Protein AF-A0A0R3QX98-F1 (afdb_monomer)

Radius of gyration: 17.52 Å; Cα contacts (8 Å, |Δi|>4): 281; chains: 1; bounding box: 49×31×42 Å

Mean predicted aligned error: 11.49 Å

Structure (mmCIF, N/CA/C/O backbone):
data_AF-A0A0R3QX98-F1
#
_entry.id   AF-A0A0R3QX98-F1
#
loop_
_atom_site.group_PDB
_atom_site.id
_atom_site.type_symbol
_atom_site.label_atom_id
_atom_site.label_alt_id
_atom_site.label_comp_id
_atom_site.label_asym_id
_atom_site.label_entity_id
_atom_site.label_seq_id
_atom_site.pdbx_PDB_ins_code
_atom_site.Cartn_x
_atom_site.Cartn_y
_atom_site.Cartn_z
_atom_site.occupancy
_atom_site.B_iso_or_equiv
_atom_site.auth_seq_id
_atom_site.auth_comp_id
_atom_site.auth_asym_id
_atom_site.auth_atom_id
_atom_site.pdbx_PDB_model_num
ATOM 1 N N . ALA A 1 1 ? -18.382 17.908 2.976 1.00 27.36 1 ALA A N 1
ATOM 2 C CA . ALA A 1 1 ? -17.947 16.499 3.046 1.00 27.36 1 ALA A CA 1
ATOM 3 C C . ALA A 1 1 ? -16.888 16.284 1.969 1.00 27.36 1 ALA A C 1
ATOM 5 O O . ALA A 1 1 ? -17.082 16.784 0.872 1.00 27.36 1 ALA A O 1
ATOM 6 N N . ARG A 1 2 ? -15.720 15.718 2.284 1.00 30.72 2 ARG A N 1
ATOM 7 C CA . ARG A 1 2 ? -14.605 15.543 1.328 1.00 30.72 2 ARG A CA 1
ATOM 8 C C . ARG A 1 2 ? -14.043 14.128 1.455 1.00 30.72 2 ARG A C 1
ATOM 10 O O . ARG A 1 2 ? -12.938 13.877 1.917 1.00 30.72 2 ARG A O 1
ATOM 17 N N . SER A 1 3 ? -14.945 13.249 1.068 1.00 31.25 3 SER A N 1
ATOM 18 C CA . SER A 1 3 ? -14.787 12.006 0.341 1.00 31.25 3 SER A CA 1
ATOM 19 C C . SER A 1 3 ? -13.448 11.827 -0.388 1.00 31.25 3 SER A C 1
ATOM 21 O O . SER A 1 3 ? -13.255 12.386 -1.463 1.00 31.25 3 SER A O 1
ATOM 23 N N . GLY A 1 4 ? -12.543 11.012 0.161 1.00 38.19 4 GLY A N 1
ATOM 24 C CA . GLY A 1 4 ? -11.394 10.455 -0.565 1.00 38.19 4 GLY A CA 1
ATOM 25 C C . GLY A 1 4 ? -11.403 8.938 -0.653 1.00 38.19 4 GLY A C 1
ATOM 26 O O . GLY A 1 4 ? -12.077 8.255 0.118 1.00 38.19 4 GLY A O 1
ATOM 27 N N . CYS A 1 5 ? -10.798 8.493 -1.739 1.00 49.31 5 CYS A N 1
ATOM 28 C CA . CYS A 1 5 ? -11.093 7.246 -2.409 1.00 49.31 5 CYS A CA 1
ATOM 29 C C . CYS A 1 5 ? -9.942 6.283 -2.199 1.00 49.31 5 CYS A C 1
ATOM 31 O O . CYS A 1 5 ? -8.783 6.710 -2.166 1.00 49.31 5 CYS A O 1
ATOM 33 N N . ASP A 1 6 ? -10.241 4.991 -2.175 1.00 49.72 6 ASP A N 1
ATOM 34 C CA . ASP A 1 6 ? -9.221 4.032 -2.571 1.00 49.72 6 ASP A CA 1
ATOM 35 C C . ASP A 1 6 ? -8.815 4.248 -4.035 1.00 49.72 6 ASP A C 1
ATOM 37 O O . ASP A 1 6 ? -9.424 5.012 -4.793 1.00 49.72 6 ASP A O 1
ATOM 41 N N . GLN A 1 7 ? -7.752 3.564 -4.438 1.00 46.12 7 GLN A N 1
ATOM 42 C CA . GLN A 1 7 ? -7.199 3.706 -5.773 1.00 46.12 7 GLN A CA 1
ATOM 43 C C . GLN A 1 7 ? -8.170 3.413 -6.920 1.00 46.12 7 GLN A C 1
ATOM 45 O O . GLN A 1 7 ? -7.931 3.892 -8.018 1.00 46.12 7 GLN A O 1
ATOM 50 N N . TYR A 1 8 ? -9.265 2.692 -6.691 1.00 44.72 8 TYR A N 1
ATOM 51 C CA . TYR A 1 8 ? -10.267 2.369 -7.709 1.00 44.72 8 TYR A CA 1
ATOM 52 C C . TYR A 1 8 ? -11.486 3.285 -7.659 1.00 44.72 8 TYR A C 1
ATOM 54 O O . TYR A 1 8 ? -12.532 2.954 -8.209 1.00 44.72 8 TYR A O 1
ATOM 62 N N . GLY A 1 9 ? -11.379 4.432 -6.985 1.00 43.59 9 GLY A N 1
ATOM 63 C CA . GLY A 1 9 ? -12.437 5.433 -6.998 1.00 43.59 9 GLY A CA 1
ATOM 64 C C . GLY A 1 9 ? -13.710 5.003 -6.271 1.00 43.59 9 GLY A C 1
ATOM 65 O O . GLY A 1 9 ? -14.725 5.670 -6.429 1.00 43.59 9 GLY A O 1
ATOM 66 N N . SER A 1 10 ? -13.707 3.933 -5.462 1.00 44.19 10 SER A N 1
ATOM 67 C CA . SER A 1 10 ? -14.916 3.581 -4.697 1.00 44.19 10 SER A CA 1
ATOM 68 C C . SER A 1 10 ? -15.394 4.781 -3.871 1.00 44.19 10 SER A C 1
ATOM 70 O O . SER A 1 10 ? -14.544 5.542 -3.401 1.00 44.19 10 SER A O 1
ATOM 72 N N . PRO A 1 11 ? -16.725 4.988 -3.734 1.00 39.88 11 PRO A N 1
ATOM 73 C CA . PRO A 1 11 ? -17.305 6.198 -3.175 1.00 39.88 11 PRO A CA 1
ATOM 74 C C . PRO A 1 11 ? -16.624 6.569 -1.871 1.00 39.88 11 PRO A C 1
ATOM 76 O O . PRO A 1 11 ? -16.550 5.834 -0.892 1.00 39.88 11 PRO A O 1
ATOM 79 N N . CYS A 1 12 ? -16.059 7.747 -1.946 1.00 40.97 12 CYS A N 1
ATOM 80 C CA . CYS A 1 12 ? -14.988 8.187 -1.109 1.00 40.97 12 CYS A CA 1
ATOM 81 C C . CYS A 1 12 ? -15.620 8.742 0.177 1.00 40.97 12 CYS A C 1
ATOM 83 O O . CYS A 1 12 ? -16.599 9.482 0.093 1.00 40.97 12 CYS A O 1
ATOM 85 N N . LYS A 1 13 ? -15.101 8.436 1.370 1.00 43.16 13 LYS A N 1
ATOM 86 C CA . LYS A 1 13 ? -15.481 9.163 2.603 1.00 43.16 13 LYS A CA 1
ATOM 87 C C . LYS A 1 13 ? -14.344 10.081 3.099 1.00 43.16 13 LYS A C 1
ATOM 89 O O . LYS A 1 13 ? -14.653 11.211 3.472 1.00 43.16 13 LYS A O 1
ATOM 94 N N . PHE A 1 14 ? -13.053 9.728 2.914 1.00 46.88 14 PHE A N 1
ATOM 95 C CA . PHE A 1 14 ? -11.885 10.539 3.359 1.00 46.88 14 PHE A CA 1
ATOM 96 C C . PHE A 1 14 ? -10.596 10.333 2.521 1.00 46.88 14 PHE A C 1
ATOM 98 O O . PHE A 1 14 ? -10.284 9.206 2.157 1.00 46.88 14 PHE A O 1
ATOM 105 N N . ALA A 1 15 ? -9.833 11.398 2.194 1.00 39.53 15 ALA A N 1
ATOM 106 C CA . ALA A 1 15 ? -8.633 11.327 1.324 1.00 39.53 15 ALA A CA 1
ATOM 107 C C . ALA A 1 15 ? -7.319 11.507 2.088 1.00 39.53 15 ALA A C 1
ATOM 109 O O . ALA A 1 15 ? -7.064 12.580 2.641 1.00 39.53 15 ALA A O 1
ATOM 110 N N . PHE A 1 16 ? -6.429 10.515 2.024 1.00 44.53 16 PHE A N 1
ATOM 111 C CA . PHE A 1 16 ? -5.059 10.639 2.522 1.00 44.53 16 PHE A CA 1
ATOM 112 C C . PHE A 1 16 ? -4.081 10.807 1.357 1.00 44.53 16 PHE A C 1
ATOM 114 O O . PHE A 1 16 ? -3.957 9.950 0.490 1.00 44.53 16 PHE A O 1
ATOM 121 N N . SER A 1 17 ? -3.364 11.933 1.327 1.00 38.50 17 SER A N 1
ATOM 122 C CA . SER A 1 17 ? -2.292 12.158 0.353 1.00 38.50 17 SER A CA 1
ATOM 123 C C . SER A 1 17 ? -1.135 11.182 0.592 1.00 38.50 17 SER A C 1
ATOM 125 O O . SER A 1 17 ? -0.474 11.264 1.631 1.00 38.50 17 SER A O 1
ATOM 127 N N . THR A 1 18 ? -0.831 10.335 -0.395 1.00 43.03 18 THR A N 1
ATOM 128 C CA . THR A 1 18 ? 0.325 9.417 -0.384 1.00 43.03 18 THR A CA 1
ATOM 129 C C . THR A 1 18 ? 1.668 10.156 -0.330 1.00 43.03 18 THR A C 1
ATOM 131 O O . THR A 1 18 ? 2.619 9.662 0.267 1.00 43.03 18 THR A O 1
ATOM 134 N N . ALA A 1 19 ? 1.746 11.380 -0.867 1.00 38.16 19 ALA A N 1
ATOM 135 C CA . ALA A 1 19 ? 2.981 12.168 -0.902 1.00 38.16 19 ALA A CA 1
ATOM 136 C C . ALA A 1 19 ? 3.204 13.082 0.320 1.00 38.16 19 ALA A C 1
ATOM 138 O O . ALA A 1 19 ? 4.341 13.470 0.582 1.00 38.16 19 ALA A O 1
ATOM 139 N N . ARG A 1 20 ? 2.152 13.492 1.049 1.00 38.62 20 ARG A N 1
ATOM 140 C CA . ARG A 1 20 ? 2.288 14.505 2.121 1.00 38.62 20 ARG A CA 1
ATOM 141 C C . ARG A 1 20 ? 1.545 14.224 3.425 1.00 38.62 20 ARG A C 1
ATOM 143 O O . ARG A 1 20 ? 1.673 15.049 4.325 1.00 38.62 20 ARG A O 1
ATOM 150 N N . ARG A 1 21 ? 0.768 13.136 3.552 1.00 50.06 21 ARG A N 1
ATOM 151 C CA . ARG A 1 21 ? -0.043 12.825 4.756 1.00 50.06 21 ARG A CA 1
ATOM 152 C C . ARG A 1 21 ? -0.756 14.065 5.348 1.00 50.06 21 ARG A C 1
ATOM 154 O O . ARG A 1 21 ? -0.874 14.211 6.561 1.00 50.06 21 ARG A O 1
ATOM 161 N N . LYS A 1 22 ? -1.203 14.991 4.489 1.00 33.22 22 LYS A N 1
ATOM 162 C CA . LYS A 1 22 ? -2.019 16.160 4.848 1.00 33.22 22 LYS A CA 1
ATOM 163 C C . LYS A 1 22 ? -3.404 15.997 4.219 1.00 33.22 22 LYS A C 1
ATOM 165 O O . LYS A 1 22 ? -3.464 15.518 3.082 1.00 33.22 22 LYS A O 1
ATOM 170 N N . PRO A 1 23 ? -4.485 16.395 4.916 1.00 34.75 23 PRO A N 1
ATOM 171 C CA . PRO A 1 23 ? -5.832 16.344 4.364 1.00 34.75 23 PRO A CA 1
ATOM 172 C C . PRO A 1 23 ? -5.907 17.294 3.168 1.00 34.75 23 PRO A C 1
ATOM 174 O O . PRO A 1 23 ? -5.776 18.511 3.303 1.00 34.75 23 PRO A O 1
ATOM 177 N N . LEU A 1 24 ? -6.060 16.714 1.982 1.00 37.62 24 LEU A N 1
ATOM 178 C CA . LEU A 1 24 ? -6.366 17.431 0.754 1.00 37.62 24 LEU A CA 1
ATOM 179 C C . LEU A 1 24 ? -7.791 17.083 0.357 1.00 37.62 24 LEU A C 1
ATOM 181 O O . LEU A 1 24 ? -8.336 16.033 0.672 1.00 37.62 24 LEU A O 1
ATOM 185 N N . PHE A 1 25 ? -8.429 18.048 -0.261 1.00 37.31 25 PHE A N 1
ATOM 186 C CA . PHE A 1 25 ? -9.801 18.350 0.049 1.00 37.31 25 PHE A CA 1
ATOM 187 C C . PHE A 1 25 ? -10.420 18.686 -1.323 1.00 37.31 25 PHE A C 1
ATOM 189 O O . PHE A 1 25 ? -10.257 19.807 -1.800 1.00 37.31 25 PHE A O 1
ATOM 196 N N . ALA A 1 26 ? -11.066 17.726 -2.001 1.00 31.38 26 ALA A N 1
ATOM 197 C CA . ALA A 1 26 ? -11.521 17.868 -3.399 1.00 31.38 26 ALA A CA 1
ATOM 198 C C . ALA A 1 26 ? -12.955 17.316 -3.626 1.00 31.38 26 ALA A C 1
ATOM 200 O O . ALA A 1 26 ? -13.422 16.539 -2.795 1.00 31.38 26 ALA A O 1
ATOM 201 N N . PRO A 1 27 ? -13.692 17.802 -4.651 1.00 33.47 27 PRO A N 1
ATOM 202 C CA . PRO A 1 27 ? -15.160 17.799 -4.696 1.00 33.47 27 PRO A CA 1
ATOM 203 C C . PRO A 1 27 ? -15.787 16.518 -5.279 1.00 33.47 27 PRO A C 1
ATOM 205 O O . PRO A 1 27 ? -15.128 15.740 -5.959 1.00 33.47 27 PRO A O 1
ATOM 208 N N . PHE A 1 28 ? -17.086 16.337 -5.010 1.00 38.84 28 PHE A N 1
ATOM 209 C CA . PHE A 1 28 ? -17.927 15.225 -5.467 1.00 38.84 28 PHE A CA 1
ATOM 210 C C . PHE A 1 28 ? -18.319 15.344 -6.949 1.00 38.84 28 PHE A C 1
ATOM 212 O O . PHE A 1 28 ? -18.872 16.367 -7.350 1.00 38.84 28 PHE A O 1
ATOM 219 N N . GLY A 1 29 ? -18.127 14.268 -7.722 1.00 42.56 29 GLY A N 1
ATOM 220 C CA . GLY A 1 29 ? -18.734 14.087 -9.048 1.00 42.56 29 GLY A CA 1
ATOM 221 C C . GLY A 1 29 ? -17.901 13.228 -10.009 1.00 42.56 29 GLY A C 1
ATOM 222 O O . GLY A 1 29 ? -16.751 13.553 -10.268 1.00 42.56 29 GLY A O 1
ATOM 223 N N . ASN A 1 30 ? -18.536 12.181 -10.553 1.00 40.38 30 ASN A N 1
ATOM 224 C CA . ASN A 1 30 ? -18.052 11.163 -11.503 1.00 40.38 30 ASN A CA 1
ATOM 225 C C . ASN A 1 30 ? -16.880 10.275 -11.055 1.00 40.38 30 ASN A C 1
ATOM 227 O O . ASN A 1 30 ? -15.707 10.623 -11.151 1.00 40.38 30 ASN A O 1
ATOM 231 N N . ILE A 1 31 ? -17.249 9.064 -10.638 1.00 46.25 31 ILE A N 1
ATOM 232 C CA . ILE A 1 31 ? -16.352 7.955 -10.341 1.00 46.25 31 ILE A CA 1
ATOM 233 C C . ILE A 1 31 ? -15.930 7.322 -11.669 1.00 46.25 31 ILE A C 1
ATOM 235 O O . ILE A 1 31 ? -16.760 6.759 -12.380 1.00 46.25 31 ILE A O 1
ATOM 239 N N . THR A 1 32 ? -14.659 7.438 -12.031 1.00 39.44 32 THR A N 1
ATOM 240 C CA . THR A 1 32 ? -14.086 6.707 -13.163 1.00 39.44 32 THR A CA 1
ATOM 241 C C . THR A 1 32 ? -13.825 5.256 -12.748 1.00 39.44 32 THR A C 1
ATOM 243 O O . THR A 1 32 ? -13.185 5.027 -11.727 1.00 39.44 32 THR A O 1
ATOM 246 N N . GLU A 1 33 ? -14.251 4.273 -13.554 1.00 45.53 33 GLU A N 1
ATOM 247 C CA . GLU A 1 33 ? -13.912 2.839 -13.377 1.00 45.53 33 GLU A CA 1
ATOM 248 C C . GLU A 1 33 ? -12.394 2.560 -13.449 1.00 45.53 33 GLU A C 1
ATOM 250 O O . GLU A 1 33 ? -11.932 1.463 -13.142 1.00 45.53 33 GLU A O 1
ATOM 255 N N . GLN A 1 34 ? -11.604 3.559 -13.852 1.00 41.56 34 GLN A N 1
ATOM 256 C CA . GLN A 1 34 ? -10.149 3.506 -13.928 1.00 41.56 34 GLN A CA 1
ATOM 257 C C . GLN A 1 34 ? -9.516 4.438 -12.877 1.00 41.56 34 GLN A C 1
ATOM 259 O O . GLN A 1 34 ? -9.968 5.581 -12.731 1.00 41.56 34 GLN A O 1
ATOM 264 N N . PRO A 1 35 ? -8.456 3.999 -12.165 1.00 45.34 35 PRO A N 1
ATOM 265 C CA . PRO A 1 35 ? -7.712 4.846 -11.235 1.00 45.34 35 PRO A CA 1
ATOM 266 C C . PRO A 1 35 ? -7.163 6.091 -11.934 1.00 45.34 35 PRO A C 1
ATOM 268 O O . PRO A 1 35 ? -6.470 5.985 -12.945 1.00 45.34 35 PRO A O 1
ATOM 271 N N . LEU A 1 36 ? -7.390 7.270 -11.348 1.00 44.00 36 LEU A N 1
ATOM 272 C CA . LEU A 1 36 ? -6.954 8.576 -11.874 1.00 44.00 36 LEU A CA 1
ATOM 273 C C . LEU A 1 36 ? -5.422 8.756 -11.977 1.00 44.00 36 LEU A C 1
ATOM 275 O O . LEU A 1 36 ? -4.956 9.817 -12.385 1.00 44.00 36 LEU A O 1
ATOM 279 N N . TRP A 1 37 ? -4.628 7.749 -11.604 1.00 45.91 37 TRP A N 1
ATOM 280 C CA . TRP A 1 37 ? -3.165 7.798 -11.587 1.00 45.91 37 TRP A CA 1
ATOM 281 C C . TRP A 1 37 ? -2.471 6.710 -12.415 1.00 45.91 37 TRP A C 1
ATOM 283 O O . TRP A 1 37 ? -1.246 6.607 -12.349 1.00 45.91 37 TRP A O 1
ATOM 293 N N . TYR A 1 38 ? -3.186 5.964 -13.267 1.00 39.22 38 TYR A N 1
ATOM 294 C CA . TYR A 1 38 ? -2.520 5.222 -14.344 1.00 39.22 38 TYR A CA 1
ATOM 295 C C . TYR A 1 38 ? -2.010 6.207 -15.405 1.00 39.22 38 TYR A C 1
ATOM 297 O O . TYR A 1 38 ? -2.564 6.350 -16.492 1.00 39.22 38 TYR A O 1
ATOM 305 N N . ALA A 1 39 ? -0.888 6.866 -15.119 1.00 38.72 39 ALA A N 1
ATOM 306 C CA . ALA A 1 39 ? 0.053 7.104 -16.192 1.00 38.72 39 ALA A CA 1
ATOM 307 C C . ALA A 1 39 ? 0.496 5.706 -16.634 1.00 38.72 39 ALA A C 1
ATOM 309 O O . ALA A 1 39 ? 1.263 5.047 -15.935 1.00 38.72 39 ALA A O 1
ATOM 310 N N . VAL A 1 40 ? -0.052 5.222 -17.751 1.00 44.28 40 VAL A N 1
ATOM 311 C CA . VAL A 1 40 ? 0.456 4.046 -18.464 1.00 44.28 40 VAL A CA 1
ATOM 312 C C . VAL A 1 40 ? 1.832 4.437 -19.003 1.00 44.28 40 VAL A C 1
ATOM 314 O O . VAL A 1 40 ? 2.015 4.745 -20.176 1.00 44.28 40 VAL A O 1
ATOM 317 N N . VAL A 1 41 ? 2.803 4.545 -18.100 1.00 49.25 41 VAL A N 1
ATOM 318 C CA . VAL A 1 41 ? 4.206 4.662 -18.447 1.00 49.25 41 VAL A CA 1
ATOM 319 C C . VAL A 1 41 ? 4.579 3.273 -18.929 1.00 49.25 41 VAL A C 1
ATOM 321 O O . VAL A 1 41 ? 4.451 2.296 -18.193 1.00 49.25 41 VAL A O 1
ATOM 324 N N . THR A 1 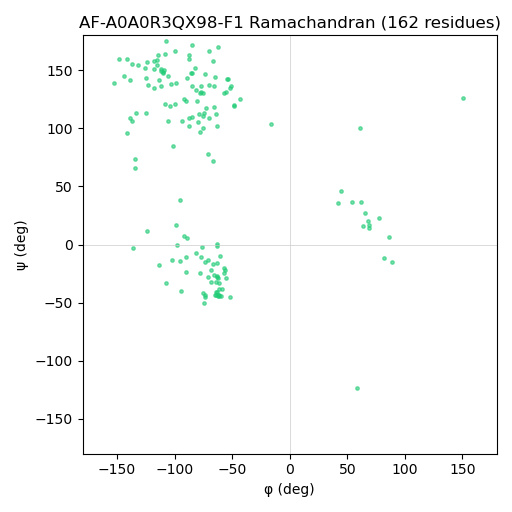42 ? 4.972 3.174 -20.195 1.00 56.75 42 THR A N 1
ATOM 325 C CA . THR A 1 42 ? 5.574 1.965 -20.760 1.00 56.75 42 THR A CA 1
ATOM 326 C C . THR A 1 42 ? 6.591 1.410 -19.769 1.00 56.75 42 THR A C 1
ATOM 328 O O . THR A 1 42 ? 7.462 2.166 -19.331 1.00 56.75 42 THR A O 1
ATOM 331 N N . SER A 1 43 ? 6.447 0.132 -19.394 1.00 65.25 43 SER A N 1
ATOM 332 C CA . SER A 1 43 ? 7.306 -0.508 -18.393 1.00 65.25 43 SER A CA 1
ATOM 333 C C . SER A 1 43 ? 8.770 -0.225 -18.725 1.00 65.25 43 SER A C 1
ATOM 335 O O . SER A 1 43 ? 9.235 -0.499 -19.833 1.00 65.25 43 SER A O 1
ATOM 337 N N . ARG A 1 44 ? 9.472 0.428 -17.796 1.00 81.19 44 ARG A N 1
ATOM 338 C CA . ARG A 1 44 ? 10.895 0.719 -17.957 1.00 81.19 44 ARG A CA 1
ATOM 339 C C . ARG A 1 44 ? 11.644 -0.570 -17.665 1.00 81.19 44 ARG A C 1
ATOM 341 O O . ARG A 1 44 ? 11.341 -1.245 -16.689 1.00 81.19 44 ARG A O 1
ATOM 348 N N . HIS A 1 45 ? 12.632 -0.904 -18.479 1.00 87.56 45 HIS A N 1
ATOM 349 C CA . HIS A 1 45 ? 13.488 -2.050 -18.205 1.00 87.56 45 HIS A CA 1
ATOM 350 C C . HIS A 1 45 ? 14.682 -1.632 -17.354 1.00 87.56 45 HIS A C 1
ATOM 352 O O . HIS A 1 45 ? 15.237 -0.547 -17.536 1.00 87.56 45 HIS A O 1
ATOM 358 N N . CYS A 1 46 ? 15.078 -2.512 -16.443 1.00 85.75 46 CYS A N 1
ATOM 359 C CA . CYS A 1 46 ? 16.257 -2.350 -15.607 1.00 85.75 46 CYS A CA 1
ATOM 360 C C . CYS A 1 46 ? 17.292 -3.426 -15.913 1.00 85.75 46 CYS A C 1
ATOM 362 O O . CYS A 1 46 ? 16.982 -4.528 -16.373 1.00 85.75 46 CYS A O 1
ATOM 364 N N . LEU A 1 47 ? 18.552 -3.109 -15.635 1.00 82.06 47 LEU A N 1
ATOM 365 C CA . LEU A 1 47 ? 19.653 -4.046 -15.811 1.00 82.06 47 LEU A CA 1
ATOM 366 C C . LEU A 1 47 ? 19.666 -5.038 -14.640 1.00 82.06 47 LEU A C 1
ATOM 368 O O . LEU A 1 47 ? 20.213 -4.753 -13.585 1.00 82.06 47 LEU A O 1
ATOM 372 N N . TRP A 1 48 ? 19.070 -6.214 -14.838 1.00 71.00 48 TRP A N 1
ATOM 373 C CA . TRP A 1 48 ? 18.997 -7.287 -13.830 1.00 71.00 48 TRP A CA 1
ATOM 374 C C . TRP A 1 48 ? 20.270 -8.149 -13.735 1.00 71.00 48 TRP A C 1
ATOM 376 O O . TRP A 1 48 ? 20.381 -9.032 -12.886 1.00 71.00 48 TRP A O 1
ATOM 386 N N . ASN A 1 49 ? 21.234 -7.953 -14.638 1.00 65.12 49 ASN A N 1
ATOM 387 C CA . ASN A 1 49 ? 22.322 -8.907 -14.816 1.00 65.12 49 ASN A CA 1
ATOM 388 C C . ASN A 1 49 ? 23.362 -8.804 -13.682 1.00 65.12 49 ASN A C 1
ATOM 390 O O . ASN A 1 49 ? 24.250 -7.953 -13.708 1.00 65.12 49 ASN A O 1
ATOM 394 N N . ALA A 1 50 ? 23.269 -9.717 -12.710 1.00 57.53 50 ALA A N 1
ATOM 395 C CA . ALA A 1 50 ? 24.132 -9.819 -11.526 1.00 57.53 50 ALA A CA 1
ATOM 396 C C . ALA A 1 50 ? 25.618 -10.118 -11.832 1.00 57.53 50 ALA A C 1
ATOM 398 O O . ALA A 1 50 ? 26.440 -10.211 -10.924 1.00 57.53 50 ALA A O 1
ATOM 399 N N . SER A 1 51 ? 25.976 -10.288 -13.108 1.00 64.19 51 SER A N 1
ATOM 400 C CA . SER A 1 51 ? 27.350 -10.512 -13.571 1.00 64.19 51 SER A CA 1
ATOM 401 C C . SER A 1 51 ? 28.226 -9.254 -13.519 1.00 64.19 51 SER A C 1
ATOM 403 O O . SER A 1 51 ? 29.447 -9.361 -13.615 1.00 64.19 51 SER A O 1
ATOM 405 N N . ILE A 1 52 ? 27.628 -8.066 -13.376 1.00 64.31 52 ILE A N 1
ATOM 406 C CA . ILE A 1 52 ? 28.360 -6.814 -13.167 1.00 64.31 52 ILE A CA 1
ATOM 407 C C . ILE A 1 52 ? 28.577 -6.657 -11.658 1.00 64.31 52 ILE A C 1
ATOM 409 O O . ILE A 1 52 ? 27.658 -6.302 -10.921 1.00 64.31 52 ILE A O 1
ATOM 413 N N . ALA A 1 53 ? 29.790 -6.952 -11.186 1.00 63.16 53 ALA A N 1
ATOM 414 C CA . ALA A 1 53 ? 30.137 -6.793 -9.776 1.00 63.16 53 ALA A CA 1
ATOM 415 C C . ALA A 1 53 ? 29.860 -5.349 -9.307 1.00 63.16 53 ALA A C 1
ATOM 417 O O . ALA A 1 53 ? 30.290 -4.394 -9.952 1.00 63.16 53 ALA A O 1
ATOM 418 N N . ASN A 1 54 ? 29.169 -5.207 -8.169 1.00 70.31 54 ASN A N 1
ATOM 419 C CA . ASN A 1 54 ? 28.807 -3.939 -7.512 1.00 70.31 54 ASN A CA 1
ATOM 420 C C . ASN A 1 54 ? 27.792 -3.039 -8.243 1.00 70.31 54 ASN A C 1
ATOM 422 O O . ASN A 1 54 ? 27.721 -1.846 -7.947 1.00 70.31 54 ASN A O 1
ATOM 426 N N . PHE A 1 55 ? 26.993 -3.573 -9.168 1.00 80.31 55 PHE A N 1
ATOM 427 C CA . PHE A 1 55 ? 25.912 -2.806 -9.784 1.00 80.31 55 PHE A CA 1
ATOM 428 C C . PHE A 1 55 ? 24.598 -2.942 -9.001 1.00 80.31 55 PHE A C 1
ATOM 430 O O . PHE A 1 55 ? 24.105 -4.053 -8.813 1.00 80.31 55 PHE A O 1
ATOM 437 N N . ASP A 1 56 ? 24.020 -1.816 -8.571 1.00 82.25 56 ASP A N 1
ATOM 438 C CA . ASP A 1 56 ? 22.670 -1.777 -8.000 1.00 82.25 56 ASP A CA 1
ATOM 439 C C . ASP A 1 56 ? 21.631 -1.667 -9.132 1.00 82.25 56 ASP A C 1
ATOM 441 O O . ASP A 1 56 ? 21.539 -0.609 -9.767 1.00 82.25 56 ASP A O 1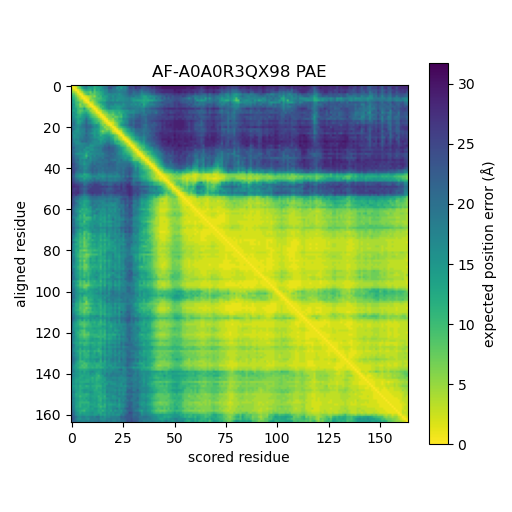
ATOM 445 N N . PRO A 1 57 ? 20.835 -2.716 -9.403 1.00 82.31 57 PRO A N 1
ATOM 446 C CA . PRO A 1 57 ? 19.848 -2.699 -10.477 1.00 82.31 57 PRO A CA 1
ATOM 447 C C . PRO A 1 57 ? 18.750 -1.644 -10.268 1.00 82.31 57 PRO A C 1
ATOM 449 O O . PRO A 1 57 ? 18.223 -1.108 -11.251 1.00 82.31 57 PRO A O 1
ATOM 452 N N . ASP A 1 58 ? 18.455 -1.274 -9.017 1.00 83.69 58 ASP A N 1
ATOM 453 C CA . ASP A 1 58 ? 17.442 -0.267 -8.686 1.00 83.69 58 ASP A CA 1
ATOM 454 C C . ASP A 1 58 ? 17.866 1.142 -9.122 1.00 83.69 58 ASP A C 1
ATOM 456 O O . ASP A 1 58 ? 17.008 1.989 -9.371 1.00 83.69 58 ASP A O 1
ATOM 460 N N . SER A 1 59 ? 19.170 1.387 -9.310 1.00 84.75 59 SER A N 1
ATOM 461 C CA . SER A 1 59 ? 19.703 2.677 -9.777 1.00 84.75 59 SER A CA 1
ATOM 462 C C . SER A 1 59 ? 19.247 3.068 -11.191 1.00 84.75 59 SER A C 1
ATOM 464 O O . SER A 1 59 ? 19.346 4.233 -11.576 1.00 84.75 59 SER A O 1
ATOM 466 N N . THR A 1 60 ? 18.723 2.111 -11.966 1.00 84.81 60 THR A N 1
ATOM 467 C CA . THR A 1 60 ? 18.180 2.341 -13.320 1.00 84.81 60 THR A CA 1
ATOM 468 C C . THR A 1 60 ? 16.690 2.686 -13.337 1.00 84.81 60 THR A C 1
ATOM 470 O O . THR A 1 60 ? 16.159 3.118 -14.367 1.00 84.81 60 THR A O 1
ATOM 473 N N . CYS A 1 61 ? 16.021 2.527 -12.197 1.00 85.25 61 CYS A N 1
ATOM 474 C CA . CYS A 1 61 ? 14.600 2.780 -12.029 1.00 85.25 61 CYS A CA 1
ATOM 475 C C . CYS A 1 61 ? 14.339 4.144 -11.382 1.00 85.25 61 CYS A C 1
ATOM 477 O O . CYS A 1 61 ? 15.239 4.803 -10.859 1.00 85.25 61 CYS A O 1
ATOM 479 N N . LEU A 1 62 ? 13.087 4.603 -11.425 1.00 85.56 62 LEU A N 1
ATOM 480 C CA . LEU A 1 62 ? 12.698 5.808 -10.694 1.00 85.56 62 LEU A CA 1
ATOM 481 C C . LEU A 1 62 ? 12.784 5.571 -9.172 1.00 85.56 62 LEU A C 1
ATOM 483 O O . LEU A 1 62 ? 12.660 4.437 -8.715 1.00 85.56 62 LEU A O 1
ATOM 487 N N . PRO A 1 63 ? 12.905 6.624 -8.338 1.00 83.25 63 PRO A N 1
ATOM 488 C CA . PRO A 1 63 ? 13.019 6.464 -6.881 1.00 83.25 63 PRO A CA 1
ATOM 489 C C . PRO A 1 63 ? 11.881 5.657 -6.228 1.00 83.25 63 PRO A C 1
ATOM 491 O O . PRO A 1 63 ? 12.076 4.996 -5.205 1.00 83.25 63 PRO A O 1
ATOM 494 N N . ASN A 1 64 ? 10.687 5.703 -6.826 1.00 82.12 64 ASN A N 1
ATOM 495 C CA . ASN A 1 64 ? 9.502 4.976 -6.370 1.00 82.12 64 ASN A CA 1
ATOM 496 C C . ASN A 1 64 ? 9.336 3.596 -7.020 1.00 82.12 64 ASN A C 1
ATOM 498 O O . ASN A 1 64 ? 8.318 2.952 -6.794 1.00 82.12 64 ASN A O 1
ATOM 502 N N . GLU A 1 65 ? 10.315 3.142 -7.792 1.00 87.38 65 GLU A N 1
ATOM 503 C CA . GLU A 1 65 ? 10.325 1.855 -8.475 1.00 87.38 65 GLU A CA 1
ATOM 504 C C . GLU A 1 65 ?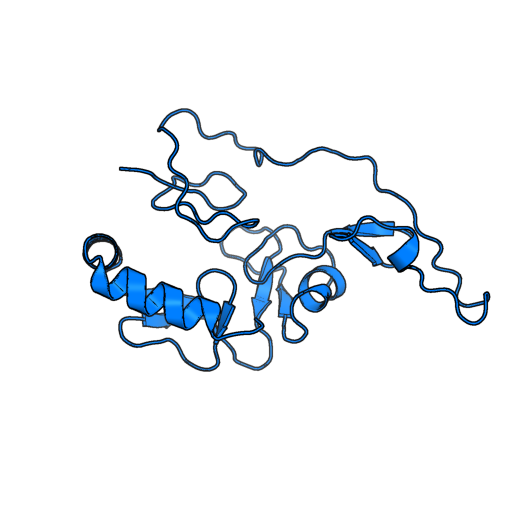 11.445 0.963 -7.929 1.00 87.38 65 GLU A C 1
ATOM 506 O O . GLU A 1 65 ? 12.407 1.439 -7.316 1.00 87.38 65 GLU A O 1
ATOM 511 N N . LYS A 1 66 ? 11.294 -0.342 -8.131 1.00 88.06 66 LYS A N 1
ATOM 512 C CA . LYS A 1 66 ? 12.285 -1.379 -7.864 1.00 88.06 66 LYS A CA 1
ATOM 513 C C . LYS A 1 66 ? 12.510 -2.187 -9.130 1.00 88.06 66 LYS A C 1
ATOM 515 O O . LYS A 1 66 ? 11.556 -2.462 -9.857 1.00 88.06 66 LYS A O 1
ATOM 520 N N . CYS A 1 67 ? 13.746 -2.600 -9.365 1.00 90.19 67 CYS A N 1
ATOM 521 C CA . CYS A 1 67 ? 14.042 -3.552 -10.412 1.00 90.19 67 CYS A CA 1
ATOM 522 C C . CYS A 1 67 ? 13.600 -4.954 -9.978 1.00 90.19 67 CYS A C 1
ATOM 524 O O . CYS A 1 67 ? 14.157 -5.546 -9.053 1.00 90.19 67 CYS A O 1
ATOM 526 N N . ILE A 1 68 ? 12.593 -5.496 -10.655 1.00 89.69 68 ILE A N 1
ATOM 527 C CA . ILE A 1 68 ? 12.054 -6.833 -10.420 1.00 89.69 68 ILE A CA 1
ATOM 528 C C . ILE A 1 68 ? 12.104 -7.573 -11.752 1.00 89.69 68 ILE A C 1
ATOM 530 O O . ILE A 1 68 ? 11.408 -7.217 -12.698 1.00 89.69 68 ILE A O 1
ATOM 534 N N . ARG A 1 69 ? 12.952 -8.607 -11.838 1.00 88.00 69 ARG A N 1
ATOM 535 C CA . ARG A 1 69 ? 13.073 -9.478 -13.027 1.00 88.00 69 ARG A CA 1
ATOM 536 C C . ARG A 1 69 ? 13.336 -8.713 -14.339 1.00 88.00 69 ARG A C 1
ATOM 538 O O . ARG A 1 69 ? 12.855 -9.111 -15.393 1.00 88.00 69 ARG A O 1
ATOM 545 N N . GLY A 1 70 ? 14.119 -7.634 -14.282 1.00 87.12 70 GLY A N 1
ATOM 546 C CA . GLY A 1 70 ? 14.474 -6.832 -15.464 1.00 87.12 70 GLY A CA 1
ATOM 547 C C . GLY A 1 70 ? 13.465 -5.742 -15.828 1.00 87.12 70 GLY A C 1
ATOM 548 O O . GLY A 1 70 ? 13.636 -5.063 -16.841 1.00 87.12 70 GLY A O 1
ATOM 549 N N . GLU A 1 71 ? 12.452 -5.523 -14.995 1.00 89.94 71 GLU A N 1
ATOM 550 C CA . GLU A 1 71 ? 11.483 -4.445 -15.152 1.00 89.94 71 GLU A CA 1
ATOM 551 C C . GLU A 1 71 ? 11.445 -3.558 -13.909 1.00 89.94 71 GLU A C 1
ATOM 553 O O . GLU A 1 71 ? 11.450 -4.035 -12.775 1.00 89.94 71 GLU A O 1
ATOM 558 N N . CYS A 1 72 ? 11.385 -2.250 -14.120 1.00 88.50 72 CYS A N 1
ATOM 559 C CA . CYS A 1 72 ? 11.106 -1.290 -13.071 1.00 88.50 72 CYS A CA 1
ATOM 560 C C . CYS A 1 72 ? 9.618 -1.347 -12.742 1.00 88.50 72 CYS A C 1
ATOM 562 O O . CYS A 1 72 ? 8.760 -0.963 -13.541 1.00 88.50 72 CYS A O 1
ATOM 564 N N . ARG A 1 73 ? 9.323 -1.855 -11.552 1.00 87.88 73 ARG A N 1
ATOM 565 C CA . ARG A 1 73 ? 7.976 -2.012 -11.010 1.00 87.88 73 ARG A CA 1
ATOM 566 C C . ARG A 1 73 ? 7.786 -1.061 -9.840 1.00 87.88 73 ARG A C 1
ATOM 568 O O . ARG A 1 73 ? 8.746 -0.715 -9.156 1.00 87.88 73 ARG A O 1
ATOM 575 N N . ILE A 1 74 ? 6.561 -0.602 -9.619 1.00 85.44 74 ILE A N 1
ATOM 576 C CA . ILE A 1 74 ? 6.273 0.389 -8.579 1.00 85.44 74 ILE A CA 1
ATOM 577 C C . ILE A 1 74 ? 6.435 -0.255 -7.196 1.00 85.44 74 ILE A C 1
ATOM 579 O O . ILE A 1 74 ? 6.008 -1.378 -6.954 1.00 85.44 74 ILE A O 1
ATOM 583 N N . LYS A 1 75 ? 7.057 0.475 -6.269 1.00 86.62 75 LYS A N 1
ATOM 584 C CA . LYS A 1 75 ? 7.142 0.102 -4.854 1.00 86.62 75 LYS A CA 1
ATOM 585 C C . LYS A 1 75 ? 5.828 0.465 -4.167 1.00 86.62 75 LYS A C 1
ATOM 587 O O . LYS A 1 75 ? 5.611 1.651 -3.888 1.00 86.62 75 LYS A O 1
ATOM 592 N N . LEU A 1 76 ? 5.011 -0.539 -3.881 1.00 86.31 76 LEU A N 1
ATOM 593 C CA . LEU A 1 76 ? 3.680 -0.397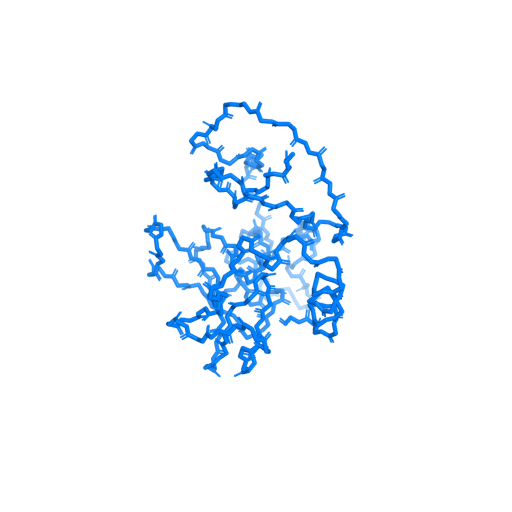 -3.301 1.00 86.31 76 LEU A CA 1
ATOM 594 C C . LEU A 1 76 ? 3.728 -0.326 -1.771 1.00 86.31 76 LEU A C 1
ATOM 596 O O . LEU A 1 76 ? 4.588 -0.918 -1.115 1.00 86.31 76 LEU A O 1
ATOM 600 N N . TRP A 1 77 ? 2.799 0.426 -1.198 1.00 88.38 77 TRP A N 1
ATOM 601 C CA . TRP A 1 77 ? 2.563 0.508 0.239 1.00 88.38 77 TRP A CA 1
ATOM 602 C C . TRP A 1 77 ? 1.595 -0.585 0.710 1.00 88.38 77 TRP A C 1
ATOM 604 O O . TRP A 1 77 ? 0.807 -1.100 -0.086 1.00 88.38 77 TRP A O 1
ATOM 614 N N . PRO A 1 78 ? 1.588 -0.920 2.017 1.00 88.50 78 PRO A N 1
ATOM 615 C CA . PRO A 1 78 ? 0.525 -1.743 2.579 1.00 88.50 78 PRO A CA 1
ATOM 616 C C . PRO A 1 78 ? -0.854 -1.170 2.204 1.00 88.50 78 PRO A C 1
ATOM 618 O O . PRO A 1 78 ? -1.072 0.038 2.275 1.00 88.50 78 PRO A O 1
ATOM 621 N N . GLY A 1 79 ? -1.783 -2.031 1.809 1.00 86.81 79 GLY A N 1
ATOM 622 C CA . GLY A 1 79 ? -3.139 -1.682 1.394 1.00 86.81 79 GLY A CA 1
ATOM 623 C C . GLY A 1 79 ? -3.294 -1.213 -0.053 1.00 86.81 79 GLY A C 1
ATOM 624 O O . GLY A 1 79 ? -4.431 -1.147 -0.519 1.00 86.81 79 GLY A O 1
ATOM 625 N N . GLU A 1 80 ? -2.207 -0.927 -0.775 1.00 85.56 80 GLU A N 1
ATOM 626 C CA . GLU A 1 80 ? -2.281 -0.658 -2.214 1.00 85.56 80 GLU A CA 1
ATOM 627 C C . GLU A 1 80 ? -2.526 -1.955 -2.994 1.00 85.56 80 GLU A C 1
ATOM 629 O O . GLU A 1 80 ? -2.088 -3.041 -2.611 1.00 85.56 80 GLU A O 1
ATOM 634 N N . TYR A 1 81 ? -3.265 -1.836 -4.088 1.00 84.44 81 TYR A N 1
ATOM 635 C CA . TYR A 1 81 ? -3.701 -2.943 -4.928 1.00 84.44 81 TYR A CA 1
ATOM 636 C C . TYR A 1 81 ? -2.954 -2.978 -6.265 1.00 84.44 81 TYR A C 1
ATOM 638 O O . TYR A 1 81 ? -2.216 -2.054 -6.609 1.00 84.44 81 TYR A O 1
ATOM 646 N N . ALA A 1 82 ? -3.233 -4.020 -7.048 1.00 85.56 82 ALA A N 1
ATOM 647 C CA . ALA A 1 82 ? -2.600 -4.379 -8.312 1.00 85.56 82 ALA A CA 1
ATOM 648 C C . ALA A 1 82 ? -1.122 -4.772 -8.181 1.00 85.56 82 ALA A C 1
ATOM 650 O O . ALA A 1 82 ? -0.368 -4.661 -9.145 1.00 85.56 82 ALA A O 1
ATOM 651 N N . CYS A 1 83 ? -0.716 -5.282 -7.017 1.00 89.50 83 CYS A N 1
ATOM 652 C CA . CYS A 1 83 ? 0.583 -5.935 -6.890 1.00 89.50 83 CYS A CA 1
ATOM 653 C C . CYS A 1 83 ? 0.622 -7.211 -7.744 1.00 89.50 83 CYS A C 1
ATOM 655 O O . CYS A 1 83 ? -0.368 -7.929 -7.867 1.00 89.50 83 CYS A O 1
ATOM 657 N N . THR A 1 84 ? 1.762 -7.526 -8.338 1.00 91.44 84 THR A N 1
ATOM 658 C CA . THR A 1 84 ? 1.974 -8.775 -9.086 1.00 91.44 84 THR A CA 1
ATOM 659 C C . THR A 1 84 ? 2.985 -9.689 -8.405 1.00 91.44 84 THR A C 1
ATOM 661 O O . THR A 1 84 ? 3.012 -10.889 -8.686 1.00 91.44 84 THR A O 1
ATOM 664 N N . SER A 1 85 ? 3.785 -9.147 -7.483 1.00 93.88 85 SER A N 1
ATOM 665 C CA . SER A 1 85 ? 4.725 -9.912 -6.673 1.00 93.88 85 SER A CA 1
ATOM 666 C C . SER A 1 85 ? 4.941 -9.313 -5.277 1.00 93.88 85 SER A C 1
ATOM 668 O O . SER A 1 85 ? 4.679 -8.133 -5.031 1.00 93.88 85 SER A O 1
ATOM 670 N N . ASP A 1 86 ? 5.436 -10.133 -4.345 1.00 95.25 86 ASP A N 1
ATOM 671 C CA . ASP A 1 86 ? 5.738 -9.714 -2.969 1.00 95.25 86 ASP A CA 1
ATOM 672 C C . ASP A 1 86 ? 6.835 -8.650 -2.917 1.00 95.25 86 ASP A C 1
ATOM 674 O O . ASP A 1 86 ? 6.876 -7.830 -2.000 1.00 95.25 86 ASP A O 1
ATOM 678 N N . GLU A 1 87 ? 7.737 -8.637 -3.897 1.00 93.94 87 GLU A N 1
ATOM 679 C CA . GLU A 1 87 ? 8.818 -7.663 -3.983 1.00 93.94 87 GLU A CA 1
ATOM 680 C C . GLU A 1 87 ? 8.282 -6.239 -4.168 1.00 93.94 87 GLU A C 1
ATOM 682 O O . GLU A 1 87 ? 8.876 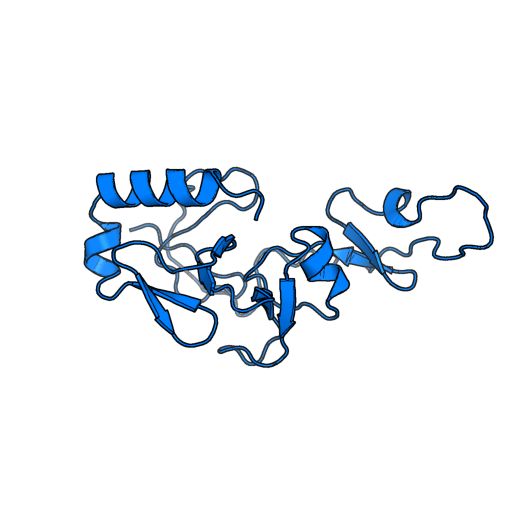-5.308 -3.627 1.00 93.94 87 GLU A O 1
ATOM 687 N N . GLU A 1 88 ? 7.145 -6.045 -4.843 1.00 92.31 88 GLU A N 1
ATOM 688 C CA . GLU A 1 88 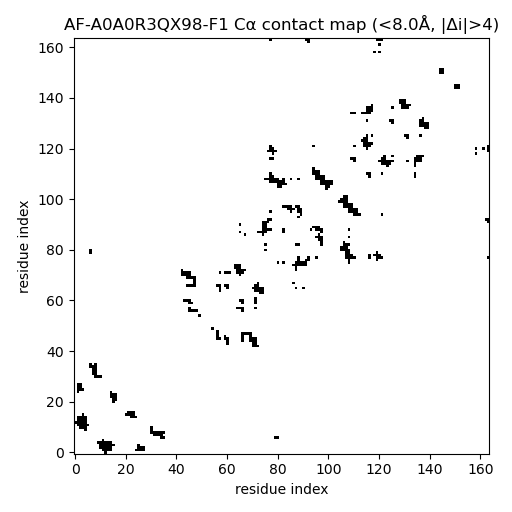? 6.520 -4.722 -4.990 1.00 92.31 88 GLU A CA 1
ATOM 689 C C . GLU A 1 88 ? 6.077 -4.164 -3.631 1.00 92.31 88 GLU A C 1
ATOM 691 O O . GLU A 1 88 ? 6.366 -3.007 -3.318 1.00 92.31 88 GLU A O 1
ATOM 696 N N . CYS A 1 89 ? 5.461 -5.002 -2.793 1.00 92.81 89 CYS A N 1
ATOM 697 C CA . CYS A 1 89 ? 4.988 -4.636 -1.456 1.00 92.81 89 CYS A CA 1
ATOM 698 C C . CYS A 1 89 ? 6.150 -4.507 -0.451 1.00 92.81 89 CYS A C 1
ATOM 700 O O . CYS A 1 89 ? 6.330 -3.489 0.232 1.00 92.81 89 CYS A O 1
ATOM 702 N N . SER A 1 90 ? 7.011 -5.529 -0.402 1.00 93.69 90 SER A N 1
ATOM 703 C CA . SER A 1 90 ? 8.100 -5.633 0.576 1.00 93.69 90 SER A CA 1
ATOM 704 C C . SER A 1 90 ? 9.187 -4.569 0.405 1.00 93.69 90 SER A C 1
ATOM 706 O O . SER A 1 90 ? 9.933 -4.282 1.342 1.00 93.69 90 SER A O 1
ATOM 708 N N . SER A 1 91 ? 9.235 -3.918 -0.762 1.00 89.19 91 SER A N 1
ATOM 709 C CA . SER A 1 91 ? 10.142 -2.806 -1.060 1.00 89.19 91 SER A CA 1
ATOM 710 C C . SER A 1 91 ? 9.953 -1.575 -0.181 1.00 89.19 91 SER A C 1
ATOM 712 O O . SER A 1 91 ? 10.920 -0.853 0.060 1.00 89.19 91 SER A O 1
ATOM 714 N N . ARG A 1 92 ? 8.718 -1.289 0.253 1.00 85.25 92 ARG A N 1
ATOM 715 C CA . ARG A 1 92 ? 8.424 -0.184 1.184 1.00 85.25 92 ARG A CA 1
ATOM 716 C C . ARG A 1 92 ? 8.388 -0.668 2.621 1.00 85.25 92 ARG A C 1
ATOM 718 O O . ARG A 1 92 ? 8.848 0.034 3.515 1.00 85.25 92 ARG A O 1
ATOM 725 N N . CYS A 1 93 ? 7.820 -1.851 2.832 1.00 88.44 93 CYS A N 1
ATOM 726 C CA . CYS A 1 93 ? 7.651 -2.436 4.148 1.00 88.44 93 CYS A CA 1
ATOM 727 C C . CYS A 1 93 ? 7.958 -3.926 4.097 1.00 88.44 93 CYS A C 1
ATOM 729 O O . CYS A 1 93 ? 7.151 -4.705 3.600 1.00 88.44 93 CYS A O 1
ATOM 731 N N . SER A 1 94 ? 9.079 -4.340 4.686 1.00 90.88 94 SER A N 1
ATOM 732 C CA . SER A 1 94 ? 9.548 -5.734 4.663 1.00 90.88 94 SER A CA 1
ATOM 733 C C . SER A 1 94 ? 8.541 -6.760 5.199 1.00 90.88 94 SER A C 1
ATOM 735 O O . SER A 1 94 ? 8.627 -7.933 4.859 1.00 90.88 94 SER A O 1
ATOM 737 N N . ASN A 1 95 ? 7.573 -6.330 6.012 1.00 90.50 95 ASN A N 1
ATOM 738 C CA . ASN A 1 95 ? 6.504 -7.174 6.547 1.00 90.50 95 ASN A CA 1
ATOM 739 C C . ASN A 1 95 ? 5.225 -7.108 5.702 1.00 90.50 95 ASN A C 1
ATOM 741 O O . ASN A 1 95 ? 4.134 -7.061 6.269 1.00 90.50 95 ASN A O 1
ATOM 745 N N . THR A 1 96 ? 5.341 -7.053 4.379 1.00 94.25 96 THR A N 1
ATOM 746 C CA . THR A 1 96 ? 4.180 -7.107 3.486 1.00 94.25 96 THR A CA 1
ATOM 747 C C . THR A 1 96 ? 4.377 -8.099 2.358 1.00 94.25 96 THR A C 1
ATOM 749 O O . THR A 1 96 ? 5.507 -8.397 1.974 1.00 94.25 96 THR A O 1
ATOM 752 N N . TYR A 1 97 ? 3.259 -8.603 1.846 1.00 95.31 97 TYR A N 1
ATOM 753 C CA . TYR A 1 97 ? 3.193 -9.559 0.748 1.00 95.31 97 TYR A CA 1
ATOM 754 C C . TYR A 1 97 ? 2.008 -9.232 -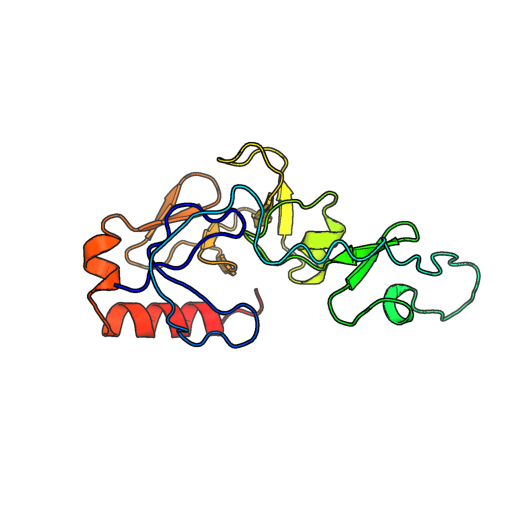0.160 1.00 95.31 97 TYR A C 1
ATOM 756 O O . TYR A 1 97 ? 1.071 -8.542 0.247 1.00 95.31 97 TYR A O 1
ATOM 764 N N . CYS A 1 98 ? 2.047 -9.727 -1.389 1.00 94.88 98 CYS A N 1
ATOM 765 C CA . CYS A 1 98 ? 0.989 -9.562 -2.362 1.00 94.88 98 CYS A CA 1
ATOM 766 C C . CYS A 1 98 ? -0.052 -10.679 -2.209 1.00 94.88 98 CYS A C 1
ATOM 768 O O . CYS A 1 98 ? 0.185 -11.836 -2.549 1.00 94.88 98 CYS A O 1
ATOM 770 N N . SER A 1 99 ? -1.234 -10.335 -1.702 1.00 93.81 99 SER A N 1
ATOM 771 C CA . SER A 1 99 ? -2.368 -11.252 -1.599 1.00 93.81 99 SER A CA 1
ATOM 772 C C . SER A 1 99 ? -3.239 -11.154 -2.841 1.00 93.81 99 SER A C 1
ATOM 774 O O . SER A 1 99 ? -3.742 -10.081 -3.153 1.00 93.81 99 SER A O 1
ATOM 776 N N . SER A 1 100 ? -3.498 -12.270 -3.519 1.00 89.81 100 SER A N 1
ATOM 777 C CA . SER A 1 100 ? -4.504 -12.345 -4.590 1.00 89.81 100 SER A CA 1
ATOM 778 C C . SER A 1 100 ? -5.944 -12.412 -4.068 1.00 89.81 100 SER A C 1
ATOM 780 O O . SER A 1 100 ? -6.886 -12.272 -4.844 1.00 89.81 100 SER A O 1
ATOM 782 N N . ASN A 1 101 ? -6.122 -12.616 -2.761 1.00 83.62 101 ASN A N 1
ATOM 783 C CA . ASN A 1 101 ? -7.420 -12.724 -2.109 1.00 83.62 101 ASN A CA 1
ATOM 784 C C . ASN A 1 101 ? -7.762 -11.398 -1.416 1.00 83.62 101 ASN A C 1
ATOM 786 O O . ASN A 1 101 ? -7.465 -11.218 -0.232 1.00 83.62 101 ASN A O 1
ATOM 790 N N . SER A 1 102 ? -8.331 -10.462 -2.176 1.00 78.50 102 SER A N 1
ATOM 791 C CA . SER A 1 102 ? -8.862 -9.196 -1.659 1.00 78.50 102 SER A CA 1
ATOM 792 C C . SER A 1 102 ? -10.376 -9.117 -1.839 1.00 78.50 102 SER A C 1
ATOM 794 O O . SER A 1 102 ? -10.971 -9.819 -2.659 1.00 78.50 102 SER A O 1
ATOM 796 N N . ASP A 1 103 ? -10.986 -8.199 -1.099 1.00 71.56 103 ASP A N 1
ATOM 797 C CA . ASP A 1 103 ? -12.396 -7.822 -1.196 1.00 71.56 103 ASP A CA 1
ATOM 798 C C . ASP A 1 103 ? -12.806 -7.355 -2.604 1.00 71.56 103 ASP A C 1
ATOM 800 O O . ASP A 1 103 ? -13.969 -7.484 -2.984 1.00 71.56 103 ASP A O 1
ATOM 804 N N . LYS A 1 104 ? -11.852 -6.858 -3.400 1.00 73.00 104 LYS A N 1
ATOM 805 C CA . LYS A 1 104 ? -12.087 -6.338 -4.756 1.00 73.00 104 LYS A CA 1
ATOM 806 C C . LYS A 1 104 ? -11.779 -7.329 -5.873 1.00 73.00 104 LYS A C 1
ATOM 808 O O . LYS A 1 104 ? -11.892 -6.969 -7.041 1.00 73.00 104 LYS A O 1
ATOM 813 N N . GLY A 1 105 ? -11.334 -8.544 -5.545 1.00 80.31 105 GLY A N 1
ATOM 814 C CA . GLY A 1 105 ? -10.862 -9.511 -6.543 1.00 80.31 105 GLY A CA 1
ATOM 815 C C . GLY A 1 105 ? -9.610 -9.049 -7.304 1.00 80.31 105 GLY A C 1
ATOM 816 O O . GLY A 1 105 ? -9.283 -9.605 -8.350 1.00 80.31 105 GLY A O 1
ATOM 817 N N . ILE A 1 106 ? -8.914 -8.028 -6.791 1.00 84.06 106 ILE A N 1
ATOM 818 C CA . ILE A 1 106 ? -7.659 -7.502 -7.333 1.00 84.06 106 ILE A CA 1
ATOM 819 C C . ILE A 1 106 ? -6.580 -7.684 -6.278 1.00 84.06 106 ILE A C 1
ATOM 821 O O . ILE A 1 106 ? -6.795 -7.359 -5.116 1.00 84.06 106 ILE A O 1
ATOM 825 N N . SER A 1 107 ? -5.408 -8.167 -6.660 1.00 89.25 107 SER A N 1
ATOM 826 C CA . SER A 1 107 ? -4.315 -8.391 -5.719 1.00 89.25 107 SER A CA 1
ATOM 827 C C . SER A 1 107 ? -3.973 -7.147 -4.885 1.00 89.25 107 SER A C 1
ATOM 829 O O . SER A 1 107 ? -4.016 -6.029 -5.392 1.00 89.25 107 SER A O 1
ATOM 831 N N . GLN A 1 108 ? -3.642 -7.327 -3.608 1.00 90.00 108 GLN A N 1
ATOM 832 C CA . GLN A 1 108 ? -3.390 -6.250 -2.652 1.00 90.00 108 GLN A CA 1
ATOM 833 C C . GLN A 1 108 ? -2.199 -6.550 -1.748 1.00 90.00 108 GLN A C 1
ATOM 835 O O . GLN A 1 108 ? -2.024 -7.677 -1.288 1.00 90.00 108 GLN A O 1
ATOM 840 N N . CYS A 1 109 ? -1.406 -5.526 -1.444 1.00 91.38 109 CYS A N 1
ATOM 841 C CA . CYS A 1 109 ? -0.340 -5.612 -0.461 1.0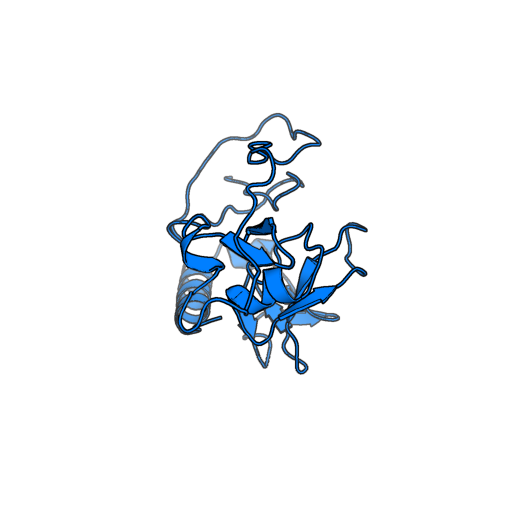0 91.38 109 CYS A CA 1
ATOM 842 C C . CYS A 1 109 ? -0.921 -5.721 0.956 1.00 91.38 109 CYS A C 1
ATOM 844 O O . CYS A 1 109 ? -1.441 -4.746 1.495 1.00 91.38 109 CYS A O 1
ATOM 846 N N . LEU A 1 110 ? -0.807 -6.889 1.585 1.00 92.88 110 LEU A N 1
ATOM 847 C CA . LEU A 1 110 ? -1.247 -7.132 2.960 1.00 92.88 110 LEU A CA 1
ATOM 848 C C . LEU A 1 110 ? -0.064 -7.278 3.911 1.00 92.88 110 LEU A C 1
ATOM 850 O O . LEU A 1 110 ? 1.077 -7.479 3.502 1.00 92.88 110 LEU A O 1
ATOM 854 N N . CYS A 1 111 ? -0.351 -7.161 5.204 1.00 93.62 111 CYS A N 1
ATOM 855 C CA . CYS A 1 111 ? 0.643 -7.276 6.258 1.00 93.62 111 CYS A CA 1
ATOM 856 C C . CYS A 1 111 ? 0.945 -8.745 6.588 1.00 93.62 111 CYS A C 1
ATOM 858 O O . CYS A 1 111 ? 0.042 -9.556 6.784 1.00 93.62 111 CYS A O 1
ATOM 860 N N . SER A 1 112 ? 2.229 -9.078 6.681 1.00 92.75 112 SER A N 1
ATOM 861 C CA . SER A 1 112 ? 2.732 -10.405 7.047 1.00 92.75 112 SER A CA 1
ATOM 862 C C . SER A 1 112 ? 2.809 -10.583 8.570 1.00 92.75 112 SER A C 1
ATOM 864 O O . SER A 1 112 ? 2.703 -9.624 9.338 1.00 92.75 112 SER A O 1
ATOM 866 N N . ASN A 1 113 ? 3.091 -11.813 9.017 1.00 88.75 113 ASN A N 1
ATOM 867 C CA . ASN A 1 113 ? 3.422 -12.143 10.414 1.00 88.75 113 ASN A CA 1
ATOM 868 C C . ASN A 1 113 ? 2.302 -11.847 11.428 1.00 88.75 113 ASN A C 1
ATOM 870 O O . ASN A 1 113 ? 2.574 -11.418 12.546 1.00 88.75 113 ASN A O 1
ATOM 874 N N . GLY A 1 114 ? 1.041 -12.055 11.035 1.00 83.00 114 GLY A N 1
ATOM 875 C CA . GLY A 1 114 ? -0.113 -11.856 11.920 1.00 83.00 114 GLY A CA 1
ATOM 876 C C . GLY A 1 114 ? -0.388 -10.392 12.277 1.00 83.00 114 GLY A C 1
ATOM 877 O O . GLY A 1 114 ? -1.094 -10.128 13.244 1.00 83.00 114 GLY A O 1
ATOM 878 N N . LYS A 1 115 ? 0.179 -9.445 11.521 1.00 91.44 115 LYS A N 1
ATOM 879 C CA . LYS A 1 115 ? -0.110 -8.016 11.652 1.00 91.44 115 LYS A CA 1
ATOM 880 C C . LYS A 1 115 ? -1.388 -7.650 10.904 1.00 91.44 115 LYS A C 1
ATOM 882 O O . LYS A 1 115 ? -1.715 -8.248 9.882 1.00 91.44 115 LYS A O 1
ATOM 887 N N . PHE A 1 116 ? -2.048 -6.609 11.381 1.00 91.50 116 PHE A N 1
ATOM 888 C CA . PHE A 1 116 ? -3.276 -6.069 10.825 1.00 91.50 116 PHE A CA 1
ATOM 889 C C . PHE A 1 116 ? -3.000 -4.793 10.038 1.00 91.50 116 PHE A C 1
ATOM 891 O O . PHE A 1 116 ? -2.226 -3.930 10.465 1.00 91.50 116 PHE A O 1
ATOM 898 N N . LEU A 1 117 ? -3.650 -4.675 8.887 1.00 89.56 117 LEU A N 1
ATOM 899 C CA . LEU A 1 117 ? -3.603 -3.499 8.041 1.00 89.56 117 LEU A CA 1
ATOM 900 C C . LEU A 1 117 ? -4.568 -2.429 8.569 1.00 89.56 117 LEU A C 1
ATOM 902 O O . LEU A 1 117 ? -5.770 -2.664 8.673 1.00 89.56 117 LEU A O 1
ATOM 906 N N . LEU A 1 118 ? -4.042 -1.236 8.846 1.00 87.56 118 LEU A N 1
ATOM 907 C CA . LEU A 1 118 ? -4.821 -0.044 9.179 1.00 87.56 118 LEU A CA 1
ATOM 908 C C . LEU A 1 118 ? -4.306 1.151 8.375 1.00 87.56 118 LEU A C 1
ATOM 910 O O . LEU A 1 118 ? -3.181 1.599 8.591 1.00 87.56 118 LEU A O 1
ATOM 914 N N . TYR A 1 119 ? -5.116 1.670 7.448 1.00 82.81 119 TYR A N 1
ATOM 915 C CA . TYR A 1 119 ? -4.819 2.878 6.656 1.00 82.81 119 TYR A CA 1
ATOM 916 C C . TYR A 1 119 ? -3.377 2.941 6.104 1.00 82.81 119 TYR A C 1
ATOM 918 O O . TYR A 1 119 ? -2.677 3.954 6.202 1.00 82.81 119 TYR A O 1
ATOM 926 N N . GLY A 1 120 ? -2.916 1.823 5.537 1.00 82.69 120 GLY A N 1
ATOM 927 C CA . GLY A 1 120 ? -1.583 1.689 4.949 1.00 82.69 120 GLY A CA 1
ATOM 928 C C . GLY A 1 120 ? -0.435 1.516 5.946 1.00 82.69 120 GLY A C 1
ATOM 929 O O . GLY A 1 120 ? 0.712 1.845 5.631 1.00 82.69 120 GLY A O 1
ATOM 930 N N . ARG A 1 121 ? -0.733 1.037 7.158 1.00 86.00 121 ARG A N 1
ATOM 931 C CA . ARG A 1 121 ? 0.239 0.604 8.174 1.00 86.00 121 ARG A CA 1
ATOM 932 C C . ARG A 1 121 ? -0.033 -0.814 8.637 1.00 86.00 121 ARG A C 1
ATOM 934 O O . ARG A 1 121 ? -1.181 -1.245 8.655 1.00 86.00 121 ARG A O 1
ATOM 941 N N . CYS A 1 122 ? 1.021 -1.494 9.061 1.00 89.00 122 CYS A N 1
ATOM 942 C CA . CYS A 1 122 ? 0.989 -2.839 9.605 1.00 89.00 122 CYS A CA 1
ATOM 943 C C . CYS A 1 122 ? 1.190 -2.813 11.119 1.00 89.00 122 CYS A C 1
ATOM 945 O O . CYS A 1 122 ? 2.299 -2.632 11.623 1.00 89.00 122 CYS A O 1
ATOM 947 N N . LEU A 1 123 ? 0.113 -3.058 11.857 1.00 88.81 123 LEU A N 1
ATOM 948 C CA . LEU A 1 123 ? 0.090 -3.019 13.315 1.00 88.81 123 LEU A CA 1
ATOM 949 C C . LEU A 1 123 ? 0.040 -4.432 13.892 1.00 88.81 123 LEU A C 1
ATOM 951 O O . LEU A 1 123 ? -0.606 -5.312 13.341 1.00 88.81 123 LEU A O 1
ATOM 955 N N . HIS A 1 124 ? 0.694 -4.665 15.029 1.00 90.00 124 HIS A N 1
ATOM 956 C CA . HIS A 1 124 ? 0.590 -5.965 15.712 1.00 90.00 124 HIS A CA 1
ATOM 957 C C . HIS A 1 124 ? -0.785 -6.172 16.355 1.00 90.00 124 HIS A C 1
ATOM 959 O O . HIS A 1 124 ? -1.236 -7.300 16.505 1.00 90.00 124 HIS A O 1
ATOM 965 N N . GLN A 1 125 ? -1.447 -5.081 16.732 1.00 91.50 125 GLN A N 1
ATOM 966 C CA . GLN A 1 125 ? -2.770 -5.086 17.332 1.00 91.50 125 GLN A CA 1
ATOM 967 C C . GLN A 1 125 ? -3.535 -3.861 16.838 1.00 91.50 125 GLN A C 1
ATOM 969 O O . GLN A 1 125 ? -2.941 -2.797 16.641 1.00 91.50 125 GLN A O 1
ATOM 974 N N . CYS A 1 126 ? -4.845 -4.008 16.648 1.00 91.50 126 CYS A N 1
ATOM 975 C CA . CYS A 1 126 ? -5.701 -2.877 16.328 1.00 91.50 126 CYS A CA 1
ATOM 976 C C . CYS A 1 126 ? -5.765 -1.893 17.508 1.00 91.50 126 CYS A C 1
ATOM 978 O O . CYS A 1 126 ? -5.851 -2.326 18.661 1.00 91.50 126 CYS A O 1
ATOM 980 N N . PRO A 1 127 ? -5.672 -0.580 17.245 1.00 89.69 127 PRO A N 1
ATOM 981 C CA . PRO A 1 127 ? -5.720 0.432 18.290 1.00 89.69 127 PRO A CA 1
ATOM 982 C C . PRO A 1 127 ? -7.122 0.546 18.897 1.00 89.69 127 PRO A C 1
ATOM 984 O O . PRO A 1 127 ? -8.097 0.059 18.334 1.00 89.69 127 PRO A O 1
ATOM 987 N N . THR A 1 128 ? -7.235 1.221 20.041 1.00 87.69 128 THR A N 1
ATOM 988 C CA . THR A 1 128 ? -8.523 1.459 20.709 1.00 87.69 128 THR A CA 1
ATOM 989 C C . THR A 1 128 ? -9.549 2.075 19.754 1.00 87.69 128 THR A C 1
ATOM 991 O O . THR A 1 128 ? -9.230 3.016 19.030 1.00 87.69 128 THR A O 1
ATOM 994 N N . GLY A 1 129 ? -10.775 1.546 19.771 1.00 86.81 129 GLY A N 1
ATOM 995 C CA . GLY A 1 129 ? -11.849 1.915 18.838 1.00 86.81 129 GLY A CA 1
ATOM 996 C C . GLY A 1 129 ? -11.865 1.077 17.556 1.00 86.81 129 GLY A C 1
ATOM 997 O O . GLY A 1 129 ? -12.875 1.042 16.865 1.00 86.81 129 GLY A O 1
ATOM 998 N N . PHE A 1 130 ? -10.783 0.350 17.270 1.00 90.62 130 PHE A N 1
ATOM 999 C CA . PHE A 1 130 ? -10.697 -0.573 16.146 1.00 90.62 130 PHE A CA 1
ATOM 1000 C C . PHE A 1 130 ? -10.670 -2.023 16.629 1.00 90.62 130 PHE A C 1
ATOM 1002 O O . PHE A 1 130 ? -10.073 -2.348 17.659 1.00 90.62 130 PHE A O 1
ATOM 1009 N N . HIS A 1 131 ? -11.246 -2.917 15.836 1.00 93.06 131 HIS A N 1
ATOM 1010 C CA . HIS A 1 131 ? -11.204 -4.356 16.048 1.00 93.06 131 HIS A CA 1
ATOM 1011 C C . HIS A 1 131 ? -10.624 -5.069 14.824 1.00 93.06 131 HIS A C 1
ATOM 1013 O O . HIS A 1 131 ? -10.627 -4.560 13.702 1.00 93.06 131 HIS A O 1
ATOM 1019 N N . ALA A 1 132 ? -10.096 -6.269 15.051 1.00 93.06 132 ALA A N 1
ATOM 1020 C CA . ALA A 1 132 ? -9.544 -7.092 13.987 1.00 93.06 132 ALA A CA 1
ATOM 1021 C C . ALA A 1 132 ? -10.662 -7.784 13.199 1.00 93.06 132 ALA A C 1
ATOM 1023 O O . ALA A 1 132 ? -11.512 -8.461 13.781 1.00 93.06 132 ALA A O 1
ATOM 1024 N N . LYS A 1 133 ? -10.608 -7.688 11.871 1.00 90.62 133 LYS A N 1
ATOM 1025 C CA . LYS A 1 133 ? -11.468 -8.440 10.957 1.00 90.62 133 LYS A CA 1
ATOM 1026 C C . LYS A 1 133 ? -10.637 -8.966 9.795 1.00 90.62 133 LYS A C 1
ATOM 1028 O O . LYS A 1 133 ? -10.194 -8.227 8.917 1.00 90.62 133 LYS A O 1
ATOM 1033 N N . GLY A 1 134 ? -10.387 -10.274 9.812 1.00 89.50 134 GLY A N 1
ATOM 1034 C CA . GLY A 1 134 ? -9.433 -10.891 8.893 1.00 89.50 134 GLY A CA 1
ATOM 1035 C C . GLY A 1 134 ? -8.040 -10.275 9.058 1.00 89.50 134 GLY A C 1
ATOM 1036 O O . GLY A 1 134 ? -7.496 -10.265 10.159 1.00 89.50 134 GLY A O 1
ATOM 1037 N N . ALA A 1 135 ? -7.479 -9.750 7.968 1.00 89.62 135 ALA A N 1
ATOM 1038 C CA . ALA A 1 135 ? -6.169 -9.095 7.954 1.00 89.62 135 ALA A CA 1
ATOM 1039 C C . ALA A 1 135 ? -6.222 -7.581 8.243 1.00 89.62 135 ALA A C 1
ATOM 1041 O O . ALA A 1 135 ? -5.194 -6.913 8.142 1.00 89.62 135 ALA A O 1
ATOM 1042 N N . TYR A 1 136 ? -7.390 -7.026 8.578 1.00 90.06 136 TYR A N 1
ATOM 1043 C CA . TYR A 1 136 ? -7.614 -5.582 8.688 1.00 90.06 136 TYR A CA 1
ATOM 1044 C C . TYR A 1 136 ? -8.007 -5.166 10.102 1.00 90.06 136 TYR A C 1
ATOM 1046 O O . TYR A 1 136 ? -8.536 -5.964 10.878 1.00 90.06 136 TYR A O 1
ATOM 1054 N N . CYS A 1 137 ? -7.779 -3.890 10.402 1.00 90.31 137 CYS A N 1
ATOM 1055 C CA . CYS A 1 137 ? -8.423 -3.199 11.508 1.00 90.31 137 CYS A CA 1
ATOM 1056 C C . CYS A 1 137 ? -9.590 -2.366 10.977 1.00 90.31 137 CYS A C 1
ATOM 1058 O O . CYS A 1 137 ? -9.376 -1.462 10.170 1.00 90.31 137 CYS A O 1
ATOM 1060 N N . GLU A 1 138 ? -10.796 -2.643 11.461 1.00 88.62 138 GLU A N 1
ATOM 1061 C CA . GLU A 1 138 ? -12.007 -1.871 11.164 1.00 88.62 138 GLU A CA 1
ATOM 1062 C C . GLU A 1 138 ? -12.473 -1.137 12.423 1.00 88.62 138 GLU A C 1
ATOM 1064 O O . GLU A 1 138 ? -12.204 -1.581 13.539 1.00 88.62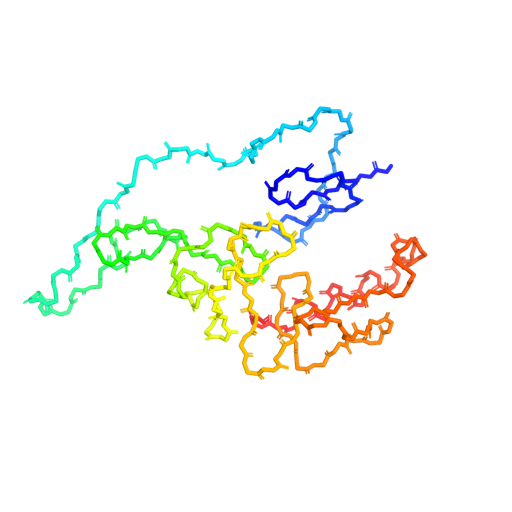 138 GLU A O 1
ATOM 1069 N N . HIS A 1 139 ? -13.129 0.009 12.255 1.00 86.38 139 HIS A N 1
ATOM 1070 C CA . HIS A 1 139 ? -13.726 0.751 13.365 1.00 86.38 139 HIS A CA 1
ATOM 1071 C C . HIS A 1 139 ? -15.225 0.443 13.442 1.00 86.38 139 HIS A C 1
ATOM 1073 O O . HIS A 1 139 ? -15.899 0.401 12.414 1.00 86.38 139 HIS A O 1
ATOM 1079 N N . ASP A 1 140 ? -15.758 0.265 14.652 1.00 80.94 140 ASP A N 1
ATOM 1080 C CA . ASP A 1 140 ? -17.170 -0.103 14.854 1.00 80.94 140 ASP A CA 1
ATOM 1081 C C . ASP A 1 140 ? -18.154 1.016 14.467 1.00 80.94 140 ASP A C 1
ATOM 1083 O O . ASP A 1 140 ? -19.253 0.750 13.988 1.00 80.94 140 ASP A O 1
ATOM 1087 N N . ASP A 1 141 ? -17.749 2.274 14.654 1.00 83.94 141 ASP A N 1
ATOM 1088 C CA . ASP A 1 141 ? -18.533 3.469 14.312 1.00 83.94 141 ASP A CA 1
ATOM 1089 C C . ASP A 1 141 ? -17.666 4.505 13.583 1.00 83.94 141 ASP A C 1
ATOM 1091 O O . ASP A 1 141 ? -17.198 5.491 14.160 1.00 83.94 141 ASP A O 1
ATOM 1095 N N . GLU A 1 142 ? -17.341 4.223 12.319 1.00 78.44 142 GLU A N 1
ATOM 1096 C CA . GLU A 1 142 ? -16.538 5.143 11.507 1.00 78.44 142 GLU A CA 1
ATOM 1097 C C . GLU A 1 142 ? -17.198 6.519 11.367 1.00 78.44 142 GLU A C 1
ATOM 1099 O O . GLU A 1 142 ? -16.510 7.539 11.404 1.00 78.44 142 GLU A O 1
ATOM 1104 N N . ASP A 1 143 ? -18.523 6.572 11.230 1.00 79.31 143 ASP A N 1
ATOM 1105 C CA . ASP A 1 143 ? -19.230 7.827 10.975 1.00 79.31 143 ASP A CA 1
ATOM 1106 C C . ASP A 1 143 ? -19.087 8.811 12.138 1.00 79.31 143 ASP A C 1
ATOM 1108 O O . ASP A 1 143 ? -18.837 9.996 11.900 1.00 79.31 143 ASP A O 1
ATOM 1112 N N . HIS A 1 144 ? -19.156 8.335 13.383 1.00 80.69 144 HIS A N 1
ATOM 1113 C CA . HIS A 1 144 ? -18.883 9.171 14.548 1.00 80.69 144 HIS A CA 1
ATOM 1114 C C . HIS A 1 144 ? -17.385 9.468 14.721 1.00 80.69 144 HIS A C 1
ATOM 1116 O O . HIS A 1 144 ? -17.009 10.618 14.968 1.00 80.69 144 HIS A O 1
ATOM 1122 N N . PHE A 1 145 ? -16.513 8.466 14.552 1.00 80.75 145 PHE A N 1
ATOM 1123 C CA . PHE A 1 145 ? -15.054 8.621 14.665 1.00 80.75 145 PHE A CA 1
ATOM 1124 C C . PHE A 1 145 ? -14.528 9.769 13.792 1.00 80.75 145 PHE A C 1
ATOM 1126 O O . PHE A 1 145 ? -13.763 10.628 14.239 1.00 80.75 145 PHE A O 1
ATOM 1133 N N . TRP A 1 146 ? -14.998 9.846 12.547 1.00 74.75 146 TRP A N 1
ATOM 1134 C CA . TRP A 1 146 ? -14.573 10.872 11.598 1.00 74.75 146 TRP A CA 1
ATOM 1135 C C . TRP A 1 146 ? -15.187 12.261 11.829 1.00 74.75 146 TRP A C 1
ATOM 1137 O O . TRP A 1 146 ? -14.828 13.214 11.131 1.00 74.75 146 TRP A O 1
ATOM 1147 N N . MET A 1 147 ? -16.068 12.421 12.814 1.00 79.38 147 MET A N 1
ATOM 1148 C CA . MET A 1 147 ? -16.514 13.736 13.286 1.00 79.38 147 MET A CA 1
ATOM 1149 C C . MET A 1 147 ? -15.709 14.228 14.499 1.00 79.38 147 MET A C 1
ATOM 1151 O O . MET A 1 147 ? -15.737 15.423 14.798 1.00 79.38 147 MET A O 1
ATOM 1155 N N . ASP A 1 148 ? -14.936 13.355 15.155 1.00 80.88 148 ASP A N 1
ATOM 1156 C CA . ASP A 1 148 ? -14.111 13.694 16.316 1.00 80.88 148 ASP A CA 1
ATOM 1157 C C . ASP A 1 148 ? -12.670 14.059 15.906 1.00 80.88 148 ASP A C 1
ATOM 1159 O O . ASP A 1 148 ? -11.835 13.217 15.560 1.00 80.88 148 ASP A O 1
ATOM 1163 N N . GLY A 1 149 ? -12.350 15.354 15.974 1.00 79.56 149 GLY A N 1
ATOM 1164 C CA . GLY A 1 149 ? -11.023 15.866 15.627 1.00 79.56 149 GLY A CA 1
ATOM 1165 C C . GLY A 1 149 ? -9.896 15.395 16.555 1.00 79.56 149 GLY A C 1
ATOM 1166 O O . GLY A 1 149 ? -8.745 15.311 16.119 1.00 79.56 149 GLY A O 1
ATOM 1167 N N . ASN A 1 150 ? -10.193 15.060 17.813 1.00 83.50 150 ASN A N 1
ATOM 1168 C CA . ASN A 1 150 ? -9.187 14.549 18.742 1.00 83.50 150 ASN A CA 1
ATOM 1169 C C . ASN A 1 150 ? -8.819 13.110 18.384 1.00 83.50 150 ASN A C 1
ATOM 1171 O O . ASN A 1 150 ? -7.634 12.800 18.267 1.00 83.50 150 ASN A O 1
ATOM 1175 N N . GLN A 1 151 ? -9.816 12.266 18.106 1.00 81.25 151 GLN A N 1
ATOM 1176 C CA . GLN A 1 151 ? -9.586 10.883 17.678 1.00 81.25 151 GLN A CA 1
ATOM 1177 C C . GLN A 1 151 ? -8.810 10.816 16.355 1.00 81.25 151 GLN A C 1
ATOM 1179 O O . GLN A 1 151 ? -7.879 10.020 16.216 1.00 81.25 151 GLN A O 1
ATOM 1184 N N . GLN A 1 152 ? -9.092 11.726 15.419 1.00 79.25 152 GLN A N 1
ATOM 1185 C CA . GLN A 1 152 ? -8.312 11.858 14.183 1.00 79.25 152 GLN A CA 1
ATOM 1186 C C . GLN A 1 152 ? -6.852 12.248 14.433 1.00 79.25 152 GLN A C 1
ATOM 1188 O O . GLN A 1 152 ? -5.950 11.722 13.776 1.00 79.25 152 GLN A O 1
ATOM 1193 N N . ASN A 1 153 ? -6.596 13.168 15.368 1.00 79.62 153 ASN A N 1
ATOM 1194 C CA . ASN A 1 153 ? -5.232 13.555 15.726 1.00 79.62 153 ASN A CA 1
ATOM 1195 C C . ASN A 1 153 ? -4.472 12.386 16.368 1.00 79.62 153 ASN A C 1
ATOM 1197 O O . ASN A 1 153 ? -3.338 12.124 15.965 1.00 79.62 153 ASN A O 1
ATOM 1201 N N . SER A 1 154 ? -5.107 11.645 17.279 1.00 83.00 154 SER A N 1
ATOM 1202 C CA . SER A 1 154 ? -4.521 10.450 17.895 1.00 83.00 154 SER A CA 1
ATOM 1203 C C . SER A 1 154 ? -4.221 9.357 16.865 1.00 83.00 154 SER A C 1
ATOM 1205 O O . SER A 1 154 ? -3.123 8.799 16.863 1.00 83.00 154 SER A O 1
ATOM 1207 N N . LEU A 1 155 ? -5.140 9.097 15.925 1.00 82.00 155 LEU A N 1
ATOM 1208 C CA . LEU A 1 155 ? -4.895 8.158 14.827 1.00 82.00 155 LEU A CA 1
ATOM 1209 C C . LEU A 1 155 ? -3.723 8.624 13.953 1.00 82.00 155 LEU A C 1
ATOM 1211 O O . LEU A 1 155 ? -2.854 7.829 13.606 1.00 82.00 155 LEU A O 1
ATOM 1215 N N . ARG A 1 156 ? -3.652 9.917 13.617 1.00 80.56 156 ARG A N 1
ATOM 1216 C CA . ARG A 1 156 ? -2.541 10.476 12.832 1.00 80.56 156 ARG A CA 1
ATOM 1217 C C . ARG A 1 156 ? -1.195 10.272 13.525 1.00 80.56 156 ARG A C 1
ATOM 1219 O O . ARG A 1 156 ? -0.222 9.936 12.853 1.00 80.56 156 ARG A O 1
ATOM 1226 N N . GLU A 1 157 ? -1.117 10.515 14.828 1.00 81.31 157 GLU A N 1
ATOM 1227 C CA . GLU A 1 157 ? 0.105 10.304 15.612 1.00 81.31 157 GLU A CA 1
ATOM 1228 C C . GLU A 1 157 ? 0.522 8.833 15.596 1.00 81.31 157 GLU A C 1
ATOM 1230 O O . GLU A 1 157 ? 1.678 8.529 15.296 1.00 81.31 157 GLU A O 1
ATOM 1235 N N . LEU A 1 158 ? -0.435 7.921 15.782 1.00 81.19 158 LEU A N 1
ATOM 1236 C CA . LEU A 1 158 ? -0.202 6.480 15.708 1.00 81.19 158 LEU A CA 1
ATOM 1237 C C . LEU A 1 158 ? 0.286 6.033 14.320 1.00 81.19 158 LEU A C 1
ATOM 1239 O O . LEU A 1 158 ? 1.257 5.293 14.210 1.00 81.19 158 LEU A O 1
ATOM 1243 N N . LEU A 1 159 ? -0.321 6.523 13.237 1.00 81.06 159 LEU A N 1
ATOM 1244 C CA . LEU A 1 159 ? 0.091 6.175 11.868 1.00 81.06 159 LEU A CA 1
ATOM 1245 C C . LEU A 1 159 ? 1.440 6.796 11.457 1.00 81.06 159 LEU A C 1
ATOM 1247 O O . LEU A 1 159 ? 1.999 6.422 10.417 1.00 81.06 159 LEU A O 1
ATOM 1251 N N . ASN A 1 160 ? 1.947 7.765 12.223 1.00 78.88 160 ASN A N 1
ATOM 1252 C CA . ASN A 1 160 ? 3.231 8.426 11.989 1.00 78.88 160 ASN A CA 1
ATOM 1253 C C . ASN A 1 160 ? 4.356 7.928 12.904 1.00 78.88 160 ASN A C 1
ATOM 1255 O O . ASN A 1 160 ? 5.512 8.222 12.609 1.00 78.88 160 ASN A O 1
ATOM 1259 N N . SER A 1 161 ? 4.052 7.182 13.968 1.00 75.75 161 SER A N 1
ATOM 1260 C CA . SER A 1 161 ? 5.072 6.587 14.842 1.00 75.75 161 SER A CA 1
ATOM 1261 C C . SER A 1 161 ? 5.718 5.335 14.234 1.00 75.75 161 SER A C 1
ATOM 1263 O O . SER A 1 161 ? 6.854 5.004 14.568 1.00 75.75 161 SER A O 1
ATOM 1265 N N . GLY A 1 162 ? 5.017 4.655 13.319 1.00 67.75 162 GLY A N 1
ATOM 1266 C CA . GLY A 1 162 ? 5.510 3.481 12.598 1.00 67.75 162 GLY A CA 1
ATOM 1267 C C . GLY A 1 162 ? 6.327 3.811 11.342 1.00 67.75 162 GLY A C 1
ATOM 1268 O O . GLY A 1 162 ? 6.057 4.782 10.631 1.00 67.75 162 GLY A O 1
ATOM 1269 N N . ILE A 1 163 ? 7.304 2.948 11.048 1.00 66.62 163 ILE A N 1
ATOM 1270 C CA . ILE A 1 163 ? 8.112 2.966 9.811 1.00 66.62 163 ILE A CA 1
ATOM 1271 C C . ILE A 1 163 ? 7.271 2.429 8.644 1.00 66.62 163 ILE A C 1
ATOM 1273 O O . ILE A 1 163 ? 7.246 2.993 7.550 1.00 66.62 163 ILE A O 1
ATOM 1277 N N . CYS A 1 164 ? 6.538 1.363 8.947 1.00 65.25 164 CYS A N 1
ATOM 1278 C CA . CYS A 1 164 ? 5.380 0.829 8.269 1.00 65.25 164 CYS A CA 1
ATOM 1279 C C . CYS A 1 164 ? 4.543 0.090 9.327 1.00 65.25 164 CYS A C 1
ATOM 1281 O O . CYS A 1 164 ? 3.325 0.006 9.100 1.00 65.25 164 CYS A O 1
#

pLDDT: mean 73.43, std 20.24, range [27.36, 95.31]

Foldseek 3Di:
DAFDDAQQQDGGDAHQDPVPRDGDGDDDDDRDSHGPPPPVPPWDFWDPDPPPPPDQRQVSEDPQFHHDPGTTHGQDFAFHWQDPWQCSHCVQPVQWTWDCDDPVNTIGIAGHDCFADDPRDTHNAADPQWHDDPRHTDGPCVPVCVVDPVSVVVVSVVVVVDSD

Nearest PDB structures (foldseek):
  7u6d-assembly1_C  TM=7.829E-01  e=1.903E+00  Homo sapiens
  1m6b-assembly2_B  TM=4.763E-01  e=1.581E+00  Homo sapiens
  3ltg-assembly1_A  TM=2.903E-01  e=7.526E-01  Drosophila melanogaster
  8on5-assembly1_F  TM=2.663E-01  e=2.437E+00  Photorhabdus asymbiotica subsp. asymbiotica ATCC 43949
  3i2t-assembly1_A  TM=2.913E-01  e=2.934E+00  Drosophila melanogaster

Secondary structure (DSSP, 8-state):
------TT-PPPS--B-TTT-SB---------SS-TT-----PEE----TTSTT--GGGGS-TTEEEETTEEEE-PPTT-B---SHHHHHTT-TTEEEES--TTSS-EEEE-TTPEEETTEEESSPPTTEEEETTEEEETTHHHHTT-HHHHHHHHHHHHH---

Organism: NCBI:txid42155

Sequence (164 aa):
ARSGCDQYGSPCKFAFSTARRKPLFAPFGNITEQPLWYAVVTSRHCLWNASIANFDPDSTCLPNEKCIRGECRIKLWPGEYACTSDEECSSRCSNTYCSSNSDKGISQCLCSNGKFLLYGRCLHQCPTGFHAKGAYCEHDDEDHFWMDGNQQNSLRELLNSGIC

Solvent-accessible surface area (backbone atoms only — not comparable to full-atom values): 9592 Å² total; per-residue (Å²): 136,45,40,19,51,58,75,59,41,50,89,39,69,56,34,78,40,92,89,68,76,45,87,56,82,56,85,91,79,83,74,47,92,56,42,96,74,72,73,84,66,76,79,45,69,22,65,63,66,78,85,49,82,92,66,65,37,42,78,64,32,56,94,62,29,36,51,53,99,34,29,35,39,63,48,33,49,46,69,40,64,73,46,89,42,39,66,29,16,26,68,65,31,78,58,28,32,48,35,67,84,39,98,80,73,43,20,23,13,38,38,41,93,80,19,28,32,44,100,52,27,51,32,82,64,57,55,93,74,34,43,78,54,90,60,28,40,46,54,87,55,54,78,62,49,77,70,36,68,64,59,49,50,54,51,52,52,58,70,62,73,50,93,61